Protein AF-A0A1G2X0R0-F1 (afdb_monomer_lite)

Secondary structure (DSSP, 8-state):
------------EEEEEEES-HHHHGGGHHHHHHHHHHTEEEEEEEEEE----SSSS-TTTTT--SHHHHHHHHHTTS--S------PPBPTTS-B--

pLDDT: mean 87.0, std 15.3, range [42.47, 98.19]

Structure (mmCIF, N/CA/C/O backbone):
data_AF-A0A1G2X0R0-F1
#
_entry.id   AF-A0A1G2X0R0-F1
#
loop_
_atom_site.group_PDB
_atom_site.id
_atom_site.type_symbol
_atom_site.label_atom_id
_atom_site.label_alt_id
_atom_site.label_comp_id
_atom_site.label_asym_id
_atom_site.label_entity_id
_atom_site.label_seq_id
_atom_site.pdbx_PDB_ins_code
_atom_site.Cartn_x
_atom_site.Cartn_y
_atom_site.Cartn_z
_atom_site.occupancy
_atom_site.B_iso_or_equiv
_atom_site.auth_seq_id
_atom_site.auth_comp_id
_atom_site.auth_asym_id
_atom_site.auth_atom_id
_atom_site.pdbx_PDB_model_num
ATOM 1 N N . MET A 1 1 ? -47.973 0.236 -1.049 1.00 42.47 1 MET A N 1
ATOM 2 C CA . MET A 1 1 ? -46.881 -0.045 -0.099 1.00 42.47 1 MET A CA 1
ATOM 3 C C . MET A 1 1 ? -45.620 0.001 -0.930 1.00 42.47 1 MET A C 1
ATOM 5 O O . MET A 1 1 ? -45.421 -0.889 -1.741 1.00 42.47 1 MET A O 1
ATOM 9 N N . ASN A 1 2 ? -44.909 1.124 -0.876 1.00 43.50 2 ASN A N 1
ATOM 10 C CA . ASN A 1 2 ? -43.618 1.262 -1.534 1.00 43.50 2 ASN A CA 1
ATOM 11 C C . ASN A 1 2 ? -42.602 0.784 -0.505 1.00 43.50 2 ASN A C 1
ATOM 13 O O . ASN A 1 2 ? -42.394 1.477 0.488 1.00 43.50 2 ASN A O 1
ATOM 17 N N . ASP A 1 3 ? -42.055 -0.411 -0.702 1.00 49.75 3 ASP A N 1
ATOM 18 C CA . ASP A 1 3 ? -40.845 -0.816 0.002 1.00 49.75 3 ASP A CA 1
ATOM 19 C C . ASP A 1 3 ? -39.733 0.106 -0.504 1.00 49.75 3 ASP A C 1
ATOM 21 O O . ASP A 1 3 ? -39.186 -0.084 -1.592 1.00 49.75 3 ASP A O 1
ATOM 25 N N . GLU A 1 4 ? -39.468 1.182 0.239 1.00 56.78 4 GLU A N 1
ATOM 26 C CA . GLU A 1 4 ? -38.212 1.902 0.085 1.00 56.78 4 GLU A CA 1
ATOM 27 C C . GLU A 1 4 ? -37.086 0.877 0.256 1.00 56.78 4 GLU A C 1
ATOM 29 O O . GLU A 1 4 ? -37.156 0.062 1.183 1.00 56.78 4 GLU A O 1
ATOM 34 N N . PRO A 1 5 ? -36.070 0.858 -0.627 1.00 54.50 5 PRO A N 1
ATOM 35 C CA . PRO A 1 5 ? -34.934 -0.020 -0.425 1.00 54.50 5 PRO A CA 1
ATOM 36 C C . PRO A 1 5 ? -34.370 0.307 0.953 1.00 54.50 5 PRO A C 1
ATOM 38 O O . PRO A 1 5 ? -33.937 1.436 1.189 1.00 54.50 5 PRO A O 1
ATOM 41 N N . SER A 1 6 ? -34.443 -0.662 1.870 1.00 56.84 6 SER A N 1
ATOM 42 C CA . SER A 1 6 ? -33.870 -0.551 3.206 1.00 56.84 6 SER A CA 1
ATOM 43 C C . SER A 1 6 ? -32.465 -0.001 3.032 1.00 56.84 6 SER A C 1
ATOM 45 O O . SER A 1 6 ? -31.656 -0.652 2.364 1.00 56.84 6 SER A O 1
ATOM 47 N N . ALA A 1 7 ? -32.217 1.209 3.544 1.00 55.44 7 ALA A N 1
ATOM 48 C CA . ALA A 1 7 ? -30.903 1.826 3.506 1.00 55.44 7 ALA A CA 1
ATOM 49 C C . ALA A 1 7 ? -29.907 0.750 3.931 1.00 55.44 7 ALA A C 1
ATOM 51 O O . ALA A 1 7 ? -30.023 0.225 5.041 1.00 55.44 7 ALA A O 1
ATOM 52 N N . ILE A 1 8 ? -29.037 0.329 3.007 1.00 52.28 8 ILE A N 1
ATOM 53 C CA . ILE A 1 8 ? -28.046 -0.699 3.296 1.00 52.28 8 ILE A CA 1
ATOM 54 C C . ILE A 1 8 ? -27.216 -0.100 4.418 1.00 52.28 8 ILE A C 1
ATOM 56 O O . ILE A 1 8 ? -26.450 0.840 4.206 1.00 52.28 8 ILE A O 1
ATOM 60 N N . ASN A 1 9 ? -27.458 -0.575 5.634 1.00 52.47 9 ASN A N 1
ATOM 61 C CA . ASN A 1 9 ? -26.673 -0.205 6.785 1.00 52.47 9 ASN A CA 1
ATOM 62 C C . ASN A 1 9 ? -25.365 -0.954 6.573 1.00 52.47 9 ASN A C 1
ATOM 64 O O . ASN A 1 9 ? -25.252 -2.120 6.946 1.00 52.47 9 ASN A O 1
ATOM 68 N N . TYR A 1 10 ? -24.452 -0.353 5.809 1.00 58.34 10 TYR A N 1
ATOM 69 C CA . TYR A 1 10 ? -23.131 -0.917 5.614 1.00 58.34 10 TYR A CA 1
ATOM 70 C C . TYR A 1 10 ? -22.494 -0.923 6.995 1.00 58.34 10 TYR A C 1
ATOM 72 O O . TYR A 1 10 ? -22.026 0.108 7.480 1.00 58.34 10 TYR A O 1
ATOM 80 N N . GLU A 1 11 ? -22.543 -2.075 7.663 1.00 79.81 11 GLU A N 1
ATOM 81 C CA . GLU A 1 11 ? -21.664 -2.320 8.788 1.00 79.81 11 GLU A CA 1
ATOM 82 C C . GLU A 1 11 ? -20.251 -2.126 8.245 1.00 79.81 11 GLU A C 1
ATOM 84 O O . GLU A 1 11 ? -19.775 -2.883 7.399 1.00 79.81 11 GLU A O 1
ATOM 89 N N . LEU A 1 12 ? -19.638 -1.016 8.650 1.00 93.38 12 LEU A N 1
ATOM 90 C CA . LEU A 1 12 ? -18.264 -0.696 8.305 1.00 93.38 12 LEU A CA 1
ATOM 91 C C . LEU A 1 12 ? -17.356 -1.827 8.803 1.00 93.38 12 LEU A C 1
ATOM 93 O O . LEU A 1 12 ? -17.671 -2.506 9.782 1.00 93.38 12 LEU A O 1
ATOM 97 N N . PHE A 1 13 ? -16.209 -2.012 8.166 1.00 96.19 13 PHE A N 1
ATOM 98 C CA . PHE A 1 13 ? -15.277 -3.085 8.487 1.00 96.19 13 PHE A CA 1
ATOM 99 C C . PHE A 1 13 ? -14.228 -2.633 9.504 1.00 96.19 13 PHE A C 1
ATOM 101 O O . PHE A 1 13 ? -13.674 -1.540 9.400 1.00 96.19 13 PHE A O 1
ATOM 108 N N . ASP A 1 14 ? -13.908 -3.494 10.471 1.00 96.88 14 ASP A N 1
ATOM 109 C CA . ASP A 1 14 ? -12.771 -3.287 11.381 1.00 96.88 14 ASP A CA 1
ATOM 110 C C . ASP A 1 14 ? -11.418 -3.475 10.668 1.00 96.88 14 ASP A C 1
ATOM 112 O O . ASP A 1 14 ? -10.411 -2.905 11.083 1.00 96.88 14 ASP A O 1
ATOM 116 N N . LEU A 1 15 ? -11.389 -4.270 9.591 1.00 97.12 15 LEU A N 1
ATOM 117 C CA . LEU A 1 15 ? -10.213 -4.536 8.764 1.00 97.12 15 LEU A CA 1
ATOM 118 C C . LEU A 1 15 ? -10.625 -4.704 7.299 1.00 97.12 15 LEU A C 1
ATOM 120 O O . LEU A 1 15 ? -11.496 -5.518 6.990 1.00 97.12 15 LEU A O 1
ATOM 124 N N . VAL A 1 16 ? -9.934 -4.011 6.395 1.00 97.94 16 VAL A N 1
ATOM 125 C CA . VAL A 1 16 ? -9.991 -4.276 4.951 1.00 97.94 16 VAL A CA 1
ATOM 126 C C . VAL A 1 16 ? -8.628 -4.748 4.458 1.00 97.94 16 VAL A C 1
ATOM 128 O O . VAL A 1 16 ? -7.588 -4.211 4.837 1.00 97.94 16 VAL A O 1
ATOM 131 N N . VAL A 1 17 ? -8.639 -5.774 3.605 1.00 98.19 17 VAL A N 1
ATOM 132 C CA . VAL A 1 17 ? -7.441 -6.395 3.032 1.00 98.19 17 VAL A CA 1
ATOM 133 C C . VAL A 1 17 ? -7.415 -6.179 1.524 1.00 98.19 17 VAL A C 1
ATOM 135 O O . VAL A 1 17 ? -8.312 -6.622 0.809 1.00 98.19 17 VAL A O 1
ATOM 138 N N . ILE A 1 18 ? -6.347 -5.555 1.037 1.00 97.75 18 ILE A N 1
ATOM 139 C CA . ILE A 1 18 ? -6.005 -5.456 -0.380 1.00 97.75 18 ILE A CA 1
ATOM 140 C C . ILE A 1 18 ? -4.822 -6.394 -0.617 1.00 97.75 18 ILE A C 1
ATOM 142 O O . ILE A 1 18 ? -3.709 -6.118 -0.175 1.00 97.75 18 ILE A O 1
ATOM 146 N N . LYS A 1 19 ? -5.048 -7.512 -1.309 1.00 97.06 19 LYS A N 1
ATOM 147 C CA . LYS A 1 19 ? -3.995 -8.494 -1.590 1.00 97.06 19 LYS A CA 1
ATOM 148 C C . LYS A 1 19 ? -3.926 -8.797 -3.079 1.00 97.06 19 LYS A C 1
ATOM 150 O O . LYS A 1 19 ? -4.856 -9.395 -3.604 1.00 97.06 19 LYS A O 1
ATOM 155 N N . GLU A 1 20 ? -2.824 -8.419 -3.724 1.00 95.44 20 GLU A N 1
ATOM 156 C CA . GLU A 1 20 ? -2.518 -8.755 -5.128 1.00 95.44 20 GLU A CA 1
ATOM 157 C C . GLU A 1 20 ? -3.572 -8.292 -6.154 1.00 95.44 20 GLU A C 1
ATOM 159 O O . GLU A 1 20 ? -3.749 -8.903 -7.209 1.00 95.44 20 GLU A O 1
ATOM 164 N N . VAL A 1 21 ? -4.301 -7.212 -5.853 1.00 95.75 21 VAL A N 1
ATOM 165 C CA . VAL A 1 21 ? -5.363 -6.686 -6.732 1.00 95.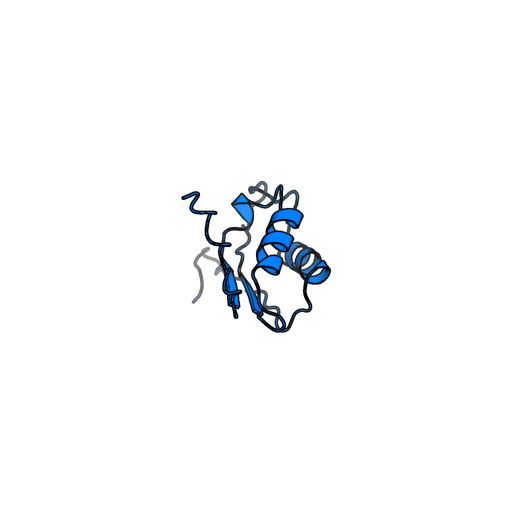75 21 VAL A CA 1
ATOM 166 C C . VAL A 1 21 ? -5.033 -5.338 -7.369 1.00 95.75 21 VAL A C 1
ATOM 168 O O . VAL A 1 21 ? -5.765 -4.897 -8.254 1.00 95.75 21 VAL A O 1
ATOM 171 N N . LEU A 1 22 ? -3.952 -4.670 -6.953 1.00 95.81 22 LEU A N 1
ATOM 172 C CA . LEU A 1 22 ? -3.697 -3.284 -7.357 1.00 95.81 22 LEU A CA 1
ATOM 173 C C . LEU A 1 22 ? -3.457 -3.146 -8.864 1.00 95.81 22 LEU A C 1
ATOM 175 O O . L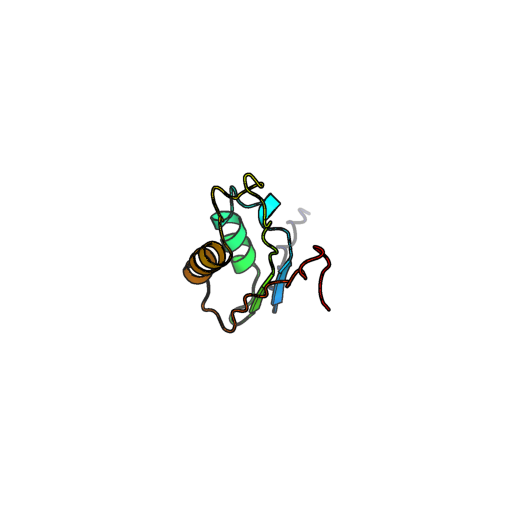EU A 1 22 ? -3.879 -2.154 -9.455 1.00 95.81 22 LEU A O 1
ATOM 179 N N . TRP A 1 23 ? -2.904 -4.174 -9.511 1.00 94.38 23 TRP A N 1
ATOM 180 C CA . TRP A 1 23 ? -2.697 -4.207 -10.964 1.00 94.38 23 TRP A CA 1
ATOM 181 C C . TRP A 1 23 ? -3.984 -4.101 -11.784 1.00 94.38 23 TRP A C 1
ATOM 183 O O . TRP A 1 23 ? -3.956 -3.592 -12.899 1.00 94.38 23 TRP A O 1
ATOM 193 N N . TYR A 1 24 ? -5.125 -4.528 -11.242 1.00 94.06 24 TYR A N 1
ATOM 194 C CA . TYR A 1 24 ? -6.407 -4.462 -11.953 1.00 94.06 24 TYR A CA 1
ATOM 195 C C . TYR A 1 24 ? -7.095 -3.100 -11.821 1.00 94.06 24 TYR A C 1
ATOM 197 O O . TYR A 1 24 ? -8.026 -2.801 -12.569 1.00 94.06 24 TYR A O 1
ATOM 205 N N . VAL A 1 25 ? -6.664 -2.283 -10.858 1.00 95.50 25 VAL A N 1
ATOM 206 C CA . VAL A 1 25 ? -7.319 -1.017 -10.493 1.00 95.50 25 VAL A CA 1
ATOM 207 C C . VAL A 1 25 ? -6.384 0.191 -10.566 1.00 95.50 25 VAL A C 1
ATOM 209 O O . VAL A 1 25 ? -6.828 1.306 -10.305 1.00 95.50 25 VAL A O 1
ATOM 212 N N . CYS A 1 26 ? -5.120 0.009 -10.960 1.00 93.50 26 CYS A N 1
ATOM 213 C CA . CYS A 1 26 ? -4.073 1.034 -10.911 1.00 93.50 26 CYS A CA 1
ATOM 214 C C . CYS A 1 26 ? -4.441 2.334 -11.650 1.00 93.50 26 CYS A C 1
ATOM 216 O O . CYS A 1 26 ? -4.175 3.418 -11.145 1.00 93.50 26 CYS A O 1
ATOM 218 N N . HIS A 1 27 ? -5.152 2.265 -12.780 1.00 94.62 27 HIS A N 1
ATOM 219 C CA . HIS A 1 27 ? -5.604 3.459 -13.516 1.00 94.62 27 HIS A CA 1
ATOM 220 C C . HIS A 1 27 ? -6.658 4.305 -12.781 1.00 94.62 27 HIS A C 1
ATOM 222 O O . HIS A 1 27 ? -6.951 5.424 -13.193 1.00 94.62 27 HIS A O 1
ATOM 228 N N . LYS A 1 28 ? -7.273 3.766 -11.725 1.00 95.94 28 LYS A N 1
ATOM 229 C CA . LYS A 1 28 ? -8.260 4.447 -10.873 1.00 95.94 28 LYS A CA 1
ATOM 230 C C . LYS A 1 28 ? -7.875 4.339 -9.398 1.00 95.94 28 LYS A C 1
ATOM 232 O O . LYS A 1 28 ? -8.756 4.284 -8.541 1.00 95.94 28 LYS A O 1
ATOM 237 N N . LEU A 1 29 ? -6.574 4.271 -9.117 1.00 95.06 29 LEU A N 1
ATOM 238 C CA . LEU A 1 29 ? -6.045 3.943 -7.797 1.00 95.06 29 LEU A CA 1
ATOM 239 C C . LEU A 1 29 ? -6.568 4.877 -6.701 1.00 95.06 29 LEU A C 1
ATOM 241 O O . LEU A 1 29 ? -7.059 4.387 -5.691 1.00 95.06 29 LEU A O 1
ATOM 245 N N . ASP A 1 30 ? -6.569 6.189 -6.938 1.00 95.62 30 ASP A N 1
ATOM 246 C CA . ASP A 1 30 ? -7.074 7.181 -5.979 1.00 95.62 30 ASP A CA 1
ATOM 247 C C . ASP A 1 30 ? -8.536 6.925 -5.602 1.00 95.62 30 ASP A C 1
ATOM 249 O O . ASP A 1 30 ? -8.900 6.845 -4.430 1.00 95.62 30 ASP A O 1
ATOM 253 N N . HIS A 1 31 ? -9.384 6.721 -6.613 1.00 96.88 31 HIS A N 1
ATOM 254 C CA . HIS A 1 31 ? -10.803 6.447 -6.411 1.00 96.88 31 HIS A CA 1
ATOM 255 C C . HIS A 1 31 ? -11.025 5.100 -5.709 1.00 96.88 31 HIS A C 1
ATOM 257 O O . HIS A 1 31 ? -11.905 4.967 -4.862 1.00 96.88 31 HIS A O 1
ATOM 263 N N . PHE A 1 32 ? -10.216 4.092 -6.042 1.00 97.19 32 PHE A N 1
ATOM 264 C CA . PHE A 1 32 ? -10.253 2.793 -5.383 1.00 97.19 32 PHE A CA 1
ATOM 265 C C . PHE A 1 32 ? -9.879 2.897 -3.899 1.00 97.19 32 PHE A C 1
ATOM 267 O O . PHE A 1 32 ? -10.629 2.398 -3.061 1.00 97.19 32 PHE A O 1
ATOM 274 N N . ILE A 1 33 ? -8.781 3.585 -3.567 1.00 96.81 33 ILE A N 1
ATOM 275 C CA . ILE A 1 33 ? -8.340 3.787 -2.1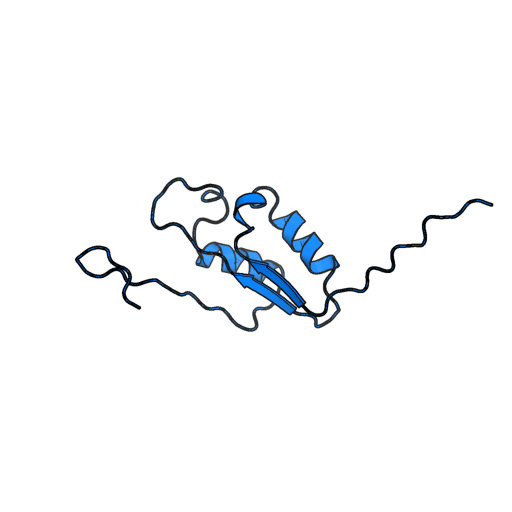82 1.00 96.81 33 ILE A CA 1
ATOM 276 C C . ILE A 1 33 ? -9.411 4.549 -1.398 1.00 96.81 33 ILE A C 1
ATOM 278 O O . ILE A 1 33 ? -9.813 4.092 -0.334 1.00 96.81 33 ILE A O 1
ATOM 282 N N . GLN A 1 34 ? -9.950 5.649 -1.934 1.00 96.69 34 GLN A N 1
ATOM 283 C CA . GLN A 1 34 ? -11.014 6.409 -1.266 1.00 96.69 34 GLN A CA 1
ATOM 284 C C . GLN A 1 34 ? -12.253 5.555 -0.967 1.00 96.69 34 GLN A C 1
ATOM 286 O O . GLN A 1 34 ? -12.783 5.606 0.144 1.00 96.69 34 GLN A O 1
ATOM 291 N N . ASN A 1 35 ? -12.690 4.729 -1.920 1.00 96.31 35 ASN A N 1
ATOM 292 C CA . ASN A 1 35 ? -13.823 3.828 -1.710 1.00 96.31 35 ASN A CA 1
ATOM 293 C C . ASN A 1 35 ? -13.517 2.769 -0.645 1.00 96.31 35 ASN A C 1
ATOM 295 O O . ASN A 1 35 ? -14.365 2.506 0.206 1.00 96.31 35 ASN A O 1
ATOM 299 N N . VAL A 1 36 ? -12.310 2.197 -0.651 1.00 96.25 36 VAL A N 1
ATOM 300 C CA . VAL A 1 36 ? -11.86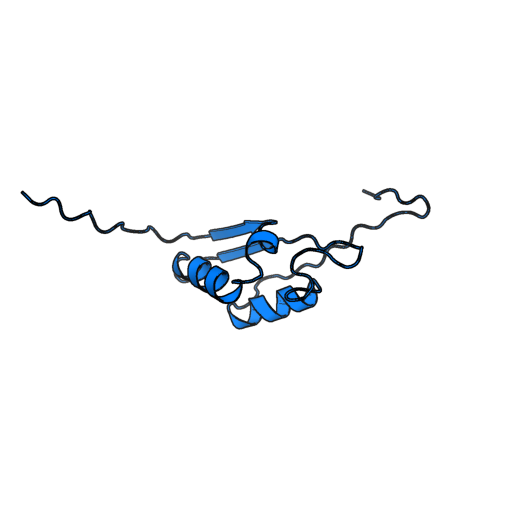4 1.267 0.394 1.00 96.25 36 VAL A CA 1
ATOM 301 C C . VAL A 1 36 ? -11.904 1.937 1.764 1.00 96.25 36 VAL A C 1
ATOM 303 O O . VAL A 1 36 ? -12.483 1.383 2.690 1.00 96.25 36 VAL A O 1
ATOM 306 N N . LEU A 1 37 ? -11.359 3.145 1.898 1.00 95.81 37 LEU A N 1
ATOM 307 C CA . LEU A 1 37 ? -11.351 3.862 3.173 1.00 95.81 37 LEU A CA 1
ATOM 308 C C . LEU A 1 37 ? -12.761 4.229 3.647 1.00 95.81 37 LEU A C 1
ATOM 310 O O . LEU A 1 37 ? -13.018 4.217 4.846 1.00 95.81 37 LEU A O 1
ATOM 314 N N . SER A 1 38 ? -13.693 4.489 2.723 1.00 95.44 38 SER A N 1
ATOM 315 C CA . SER A 1 38 ? -15.082 4.832 3.060 1.00 95.44 38 SER A CA 1
ATOM 316 C C . SER A 1 38 ? -15.855 3.707 3.755 1.00 95.44 38 SER A C 1
ATOM 318 O O . SER A 1 38 ? -16.854 3.975 4.420 1.00 95.44 38 SER A O 1
ATOM 320 N N . VAL A 1 39 ? -15.397 2.458 3.615 1.00 95.62 39 VAL A N 1
ATOM 321 C CA . VAL A 1 39 ? -16.033 1.289 4.234 1.00 95.62 39 VAL A CA 1
ATOM 322 C C . VAL A 1 39 ? -15.306 0.809 5.491 1.00 95.62 39 VAL A C 1
ATOM 324 O O . VAL A 1 39 ? -15.743 -0.162 6.102 1.00 95.62 39 VAL A O 1
ATOM 327 N N . ILE A 1 40 ? -14.219 1.468 5.904 1.00 95.94 40 ILE A N 1
ATOM 328 C CA . ILE A 1 40 ? -13.486 1.135 7.132 1.00 95.94 40 ILE A CA 1
ATOM 329 C C . ILE A 1 40 ? -14.091 1.919 8.299 1.00 95.94 40 ILE A C 1
ATOM 331 O O . ILE A 1 40 ? -14.416 3.102 8.182 1.00 95.94 40 ILE A O 1
ATOM 335 N N . LYS A 1 41 ? -14.259 1.259 9.448 1.00 95.44 41 LYS A N 1
ATOM 336 C CA . LYS A 1 41 ? -14.669 1.929 10.687 1.00 95.44 41 LYS A CA 1
ATOM 337 C C . LYS A 1 41 ? -13.668 3.016 11.057 1.00 95.44 41 LYS A C 1
ATOM 339 O O . LYS A 1 41 ? -12.481 2.933 10.756 1.00 95.44 41 LYS A O 1
ATOM 344 N N . LYS A 1 42 ? -14.127 4.000 11.828 1.00 90.50 42 LYS A N 1
ATOM 345 C CA . LYS A 1 42 ? -13.198 4.855 12.567 1.00 90.50 42 LYS A CA 1
ATOM 346 C C . LYS A 1 42 ? -12.278 3.963 13.416 1.00 90.50 42 LYS A C 1
ATOM 348 O O . LYS A 1 42 ? -12.775 3.070 14.095 1.00 90.50 42 LYS A O 1
ATOM 353 N N . ASP A 1 43 ? -10.971 4.198 13.331 1.00 91.81 43 ASP A N 1
ATOM 354 C CA . ASP A 1 43 ? -9.915 3.412 13.992 1.00 91.81 43 ASP A CA 1
ATOM 355 C C . ASP A 1 43 ? -9.775 1.953 13.493 1.00 91.81 43 ASP A C 1
ATOM 357 O O . ASP A 1 43 ? -9.066 1.152 14.103 1.00 91.81 43 ASP A O 1
ATOM 361 N N . GLY A 1 44 ? -10.426 1.599 12.377 1.00 95.50 44 GLY A N 1
ATOM 362 C CA . GLY A 1 44 ? -10.212 0.332 11.681 1.00 95.50 44 GLY A CA 1
ATOM 363 C C . GLY A 1 44 ? -8.896 0.306 10.898 1.00 95.50 44 GLY A C 1
ATOM 364 O O . GLY A 1 44 ? -8.231 1.325 10.709 1.00 95.50 44 GLY A O 1
ATOM 365 N N . PHE A 1 45 ? -8.521 -0.878 10.419 1.00 97.25 45 PHE A N 1
ATOM 366 C CA . PHE A 1 45 ? -7.226 -1.113 9.787 1.00 97.25 45 PHE A CA 1
ATOM 367 C C . PHE A 1 45 ? -7.343 -1.372 8.285 1.00 97.25 45 PHE A C 1
ATOM 369 O O . PHE A 1 45 ? -8.275 -2.015 7.800 1.00 97.25 45 PHE A O 1
ATOM 376 N N . LEU A 1 46 ? -6.328 -0.924 7.551 1.00 98.00 46 LEU A N 1
ATOM 377 C CA . LEU A 1 46 ? -6.092 -1.297 6.164 1.00 98.00 46 LEU A CA 1
ATOM 378 C C . LEU A 1 46 ? -4.810 -2.128 6.095 1.00 98.00 46 LEU A C 1
ATOM 380 O O . LEU A 1 46 ? -3.756 -1.685 6.547 1.00 98.00 46 LEU A O 1
ATOM 384 N N . TYR A 1 47 ? -4.893 -3.316 5.504 1.00 98.06 47 TYR A N 1
ATOM 385 C CA . TYR A 1 47 ? -3.726 -4.129 5.178 1.00 98.06 47 TYR A CA 1
ATOM 386 C C . TYR A 1 47 ? -3.569 -4.222 3.661 1.00 98.06 47 TYR A C 1
ATOM 388 O O . TYR A 1 47 ? -4.502 -4.624 2.963 1.00 98.06 47 TYR A O 1
ATOM 396 N N . VAL A 1 48 ? -2.383 -3.875 3.158 1.00 97.88 48 VAL A N 1
ATOM 397 C CA . VAL A 1 48 ? -2.050 -3.933 1.730 1.00 97.88 48 VAL A CA 1
ATOM 398 C C . VAL A 1 48 ? -0.835 -4.827 1.522 1.00 97.88 48 VAL A C 1
ATOM 400 O O . VAL A 1 48 ? 0.190 -4.651 2.176 1.00 97.88 48 VAL A O 1
ATOM 403 N N . SER A 1 49 ? -0.947 -5.774 0.595 1.00 96.81 49 SER A N 1
ATOM 404 C CA . SER A 1 49 ? 0.140 -6.650 0.160 1.00 96.81 49 SER A CA 1
ATOM 405 C C . SER A 1 49 ? 0.149 -6.718 -1.363 1.00 96.81 49 SER A C 1
ATOM 407 O O . SER A 1 49 ? -0.883 -6.991 -1.988 1.00 96.81 49 SER A O 1
ATOM 409 N N . GLN A 1 50 ? 1.307 -6.416 -1.951 1.00 95.94 50 GLN A N 1
ATOM 410 C CA . GLN A 1 50 ? 1.493 -6.381 -3.394 1.00 95.94 50 GLN A CA 1
ATOM 411 C C . GLN A 1 50 ? 2.901 -6.848 -3.765 1.00 95.94 50 GLN A C 1
ATOM 413 O O . GLN A 1 50 ? 3.892 -6.248 -3.349 1.00 95.94 50 GLN A O 1
ATOM 418 N N . SER A 1 51 ? 2.972 -7.892 -4.584 1.00 94.19 51 SER A N 1
ATOM 419 C CA . SER A 1 51 ? 4.205 -8.392 -5.187 1.00 94.19 51 SER A CA 1
ATOM 420 C C . SER A 1 51 ? 4.562 -7.575 -6.423 1.00 94.19 51 SER A C 1
ATOM 422 O O . SER A 1 51 ? 3.674 -7.242 -7.209 1.00 94.19 51 SER A O 1
ATOM 424 N N . PHE A 1 52 ? 5.850 -7.286 -6.616 1.00 93.12 52 PHE A N 1
ATOM 425 C CA . PHE A 1 52 ? 6.358 -6.502 -7.743 1.00 93.12 52 PHE A CA 1
ATOM 426 C C . PHE A 1 52 ? 7.155 -7.387 -8.711 1.00 93.12 52 PHE A C 1
ATOM 428 O O . PHE A 1 52 ? 8.045 -8.112 -8.261 1.00 93.12 52 PHE A O 1
ATOM 435 N N . PRO A 1 53 ? 6.867 -7.348 -10.024 1.00 89.88 53 PRO A N 1
ATOM 436 C CA . PRO A 1 53 ? 7.656 -8.067 -11.022 1.00 89.88 53 PRO A CA 1
ATOM 437 C C . PRO A 1 53 ? 9.125 -7.615 -11.078 1.00 89.88 53 PRO A C 1
ATOM 439 O O . PRO A 1 53 ? 9.427 -6.434 -10.947 1.00 89.88 53 PRO A O 1
ATOM 442 N N . GLU A 1 54 ? 10.046 -8.552 -11.335 1.00 85.31 54 GLU A N 1
ATOM 443 C CA . GLU A 1 54 ? 11.484 -8.261 -11.525 1.00 85.31 54 GLU A CA 1
ATOM 444 C C . GLU A 1 54 ? 11.832 -7.783 -12.953 1.00 85.31 54 GLU A C 1
ATOM 446 O O . GLU A 1 54 ? 12.937 -7.307 -13.209 1.00 85.31 54 GLU A O 1
ATOM 451 N N . PHE A 1 55 ? 10.921 -7.960 -13.912 1.00 86.88 55 PHE A N 1
ATOM 452 C CA . PHE A 1 55 ? 11.107 -7.616 -15.326 1.00 86.88 55 PHE A CA 1
ATOM 453 C C . PHE A 1 55 ? 10.385 -6.317 -15.663 1.00 86.88 55 PHE A C 1
ATOM 455 O O . PHE A 1 55 ? 9.398 -6.023 -15.021 1.00 86.88 55 PHE A O 1
ATOM 462 N N . ASN A 1 56 ? 10.803 -5.592 -16.704 1.00 89.62 56 ASN A N 1
ATOM 463 C CA . ASN A 1 56 ? 10.149 -4.353 -17.154 1.00 89.62 56 ASN A CA 1
ATOM 464 C C . ASN A 1 56 ? 8.879 -4.593 -17.994 1.00 89.62 56 ASN A C 1
ATOM 466 O O . ASN A 1 56 ? 8.709 -5.651 -18.596 1.00 89.62 56 ASN A O 1
ATOM 470 N N . ASN A 1 57 ? 8.062 -3.547 -18.131 1.00 89.56 57 ASN A N 1
ATOM 471 C CA . ASN A 1 57 ? 6.825 -3.458 -18.914 1.00 89.56 57 ASN A CA 1
ATOM 472 C C . ASN A 1 57 ? 5.664 -4.308 -18.371 1.00 89.56 57 ASN A C 1
ATOM 474 O O . ASN A 1 57 ? 4.969 -4.979 -19.138 1.00 89.56 57 ASN A O 1
ATOM 478 N N . TRP A 1 58 ? 5.447 -4.294 -17.053 1.00 90.81 58 TRP A N 1
ATOM 479 C CA . TRP A 1 58 ? 4.255 -4.896 -16.448 1.00 90.81 58 TRP A CA 1
ATOM 480 C C . TRP A 1 58 ? 3.089 -3.906 -16.376 1.00 90.81 58 TRP A C 1
ATOM 482 O O . TRP A 1 58 ? 3.259 -2.692 -16.482 1.00 90.81 58 TRP A O 1
ATOM 492 N N . VAL A 1 59 ? 1.880 -4.441 -16.202 1.00 91.12 59 VAL A N 1
ATOM 493 C CA . VAL A 1 59 ? 0.651 -3.642 -16.104 1.00 91.12 59 VAL A CA 1
ATOM 494 C C . VAL A 1 59 ? 0.717 -2.720 -14.889 1.00 91.12 59 VAL A C 1
ATOM 496 O O . VAL A 1 59 ? 0.921 -3.187 -13.770 1.00 91.12 59 VAL A O 1
ATOM 499 N N . GLY A 1 60 ? 0.508 -1.423 -15.110 1.00 91.81 60 GLY A N 1
ATOM 500 C CA . GLY A 1 60 ? 0.483 -0.418 -14.053 1.00 91.81 60 GLY A CA 1
ATOM 501 C C . GLY A 1 60 ? 1.860 0.073 -13.608 1.00 91.81 60 GLY A C 1
ATOM 502 O O . GLY A 1 60 ? 1.916 0.893 -12.690 1.00 91.81 60 GLY A O 1
ATOM 503 N N . GLN A 1 61 ? 2.952 -0.374 -14.245 1.00 94.50 61 GLN A N 1
ATOM 504 C CA . GLN A 1 61 ? 4.309 0.105 -13.959 1.00 94.50 61 GLN A CA 1
ATOM 505 C C . GLN A 1 61 ? 4.422 1.626 -14.116 1.00 94.50 61 GLN A C 1
ATOM 507 O O . GLN A 1 61 ? 5.145 2.273 -13.373 1.00 94.50 61 GLN A O 1
ATOM 512 N N . GLU A 1 62 ? 3.690 2.220 -15.055 1.00 94.62 62 GLU A N 1
ATOM 513 C CA . GLU A 1 62 ? 3.675 3.664 -15.289 1.00 94.62 62 GLU A CA 1
ATOM 514 C C . GLU A 1 62 ? 3.024 4.479 -14.155 1.00 94.62 62 GLU A C 1
ATOM 516 O O . GLU A 1 62 ? 3.108 5.706 -14.159 1.00 94.62 62 GLU A O 1
ATOM 521 N N . ILE A 1 63 ? 2.373 3.810 -13.197 1.00 95.38 63 ILE A N 1
ATOM 522 C CA . ILE A 1 63 ? 1.666 4.417 -12.059 1.00 95.38 63 ILE A CA 1
ATOM 523 C C . ILE A 1 63 ? 2.345 4.037 -10.740 1.00 95.38 63 ILE A C 1
ATOM 525 O O . ILE A 1 63 ? 2.612 4.897 -9.899 1.00 95.38 63 ILE A O 1
ATOM 529 N N . ILE A 1 64 ? 2.616 2.741 -10.567 1.00 95.38 64 ILE A N 1
ATOM 530 C CA . ILE A 1 64 ? 3.270 2.152 -9.400 1.00 95.38 64 ILE A CA 1
ATOM 531 C C . ILE A 1 64 ? 4.474 1.345 -9.907 1.00 95.38 64 ILE A C 1
ATOM 533 O O . ILE A 1 64 ? 4.387 0.142 -10.162 1.00 95.38 64 ILE A O 1
ATOM 537 N N . ASP A 1 65 ? 5.604 2.022 -10.075 1.00 93.94 65 ASP A N 1
ATOM 538 C CA . ASP A 1 65 ? 6.825 1.433 -10.640 1.00 93.94 65 ASP A CA 1
ATOM 539 C C . ASP A 1 65 ? 7.657 0.633 -9.627 1.00 93.94 65 ASP A C 1
ATOM 541 O O . ASP A 1 65 ? 8.553 -0.120 -10.008 1.00 93.94 65 ASP A O 1
ATOM 545 N N . SER A 1 66 ? 7.373 0.796 -8.337 1.00 94.56 66 SER A N 1
ATOM 546 C CA . SER A 1 66 ? 8.194 0.273 -7.254 1.00 94.56 66 SER A CA 1
ATOM 547 C C . SER A 1 66 ? 7.391 0.108 -5.957 1.00 94.56 66 SER A C 1
ATOM 549 O O . SER A 1 66 ? 6.383 0.800 -5.750 1.00 94.56 66 SER A O 1
ATOM 551 N N . PRO A 1 67 ? 7.831 -0.782 -5.049 1.00 94.94 67 PRO A N 1
ATOM 552 C CA . PRO A 1 67 ? 7.282 -0.862 -3.698 1.00 94.94 67 PRO A CA 1
ATOM 553 C C . PRO A 1 67 ? 7.331 0.486 -2.963 1.00 94.94 67 PRO A C 1
ATOM 555 O O . PRO A 1 67 ? 6.407 0.840 -2.230 1.00 94.94 67 PRO A O 1
ATOM 558 N N . GLU A 1 68 ? 8.391 1.261 -3.184 1.00 95.94 68 GLU A N 1
ATOM 559 C CA . GLU A 1 68 ? 8.573 2.599 -2.632 1.00 95.94 68 GLU A CA 1
ATOM 560 C C . GLU A 1 68 ? 7.511 3.572 -3.153 1.00 95.94 68 GLU A C 1
ATOM 562 O O . GLU A 1 68 ? 6.902 4.286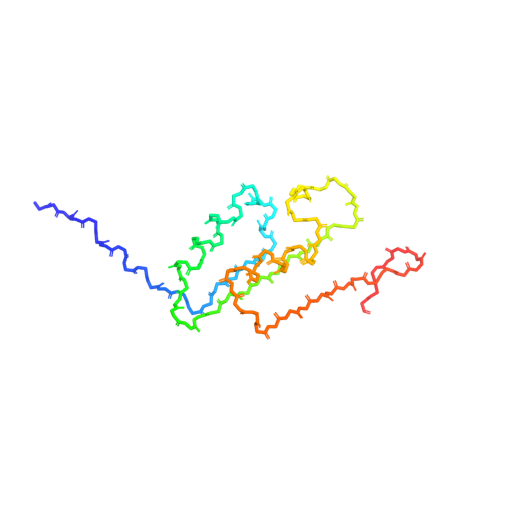 -2.354 1.00 95.94 68 GLU A O 1
ATOM 567 N N . ARG A 1 69 ? 7.204 3.540 -4.456 1.00 96.19 69 ARG A N 1
ATOM 568 C CA . ARG A 1 69 ? 6.136 4.360 -5.035 1.00 96.19 69 ARG A CA 1
ATOM 569 C C . ARG A 1 69 ? 4.763 4.001 -4.476 1.00 96.19 69 ARG A C 1
ATOM 571 O O . ARG A 1 69 ? 3.971 4.892 -4.179 1.00 96.19 69 ARG A O 1
ATOM 578 N N . LEU A 1 70 ? 4.478 2.710 -4.281 1.00 96.31 70 LEU A N 1
ATOM 579 C CA . LEU A 1 70 ? 3.233 2.284 -3.635 1.00 96.31 70 LEU A CA 1
ATOM 580 C C . LEU A 1 70 ? 3.132 2.808 -2.202 1.00 96.31 70 LEU A C 1
ATOM 582 O O . LEU A 1 70 ? 2.076 3.294 -1.802 1.00 96.31 70 LEU A O 1
ATOM 586 N N . LYS A 1 71 ? 4.226 2.726 -1.437 1.00 96.38 71 LYS A N 1
ATOM 587 C CA . LYS A 1 71 ? 4.290 3.294 -0.089 1.00 96.38 71 LYS A CA 1
ATOM 588 C C . LYS A 1 71 ? 3.955 4.783 -0.121 1.00 96.38 71 LYS A C 1
ATOM 590 O O . LYS A 1 71 ? 3.094 5.191 0.647 1.00 96.38 71 LYS A O 1
ATOM 595 N N . GLU A 1 72 ? 4.612 5.568 -0.978 1.00 96.94 72 GLU A N 1
ATOM 596 C CA . GLU A 1 72 ? 4.356 7.011 -1.096 1.00 96.94 72 GLU A CA 1
ATOM 597 C C . GLU A 1 72 ? 2.870 7.292 -1.314 1.00 96.94 72 GLU A C 1
ATOM 599 O O . GLU A 1 72 ? 2.270 8.001 -0.509 1.00 96.94 72 GLU A O 1
ATOM 604 N N . ILE A 1 73 ? 2.271 6.646 -2.321 1.00 96.06 73 ILE A N 1
ATOM 605 C CA . ILE A 1 73 ? 0.851 6.799 -2.652 1.00 96.06 73 ILE A CA 1
ATOM 606 C C . ILE A 1 73 ? -0.024 6.474 -1.439 1.00 96.06 73 ILE A C 1
ATOM 608 O O . ILE A 1 73 ? -0.865 7.277 -1.058 1.00 96.06 73 ILE A O 1
ATOM 612 N N . LEU A 1 74 ? 0.169 5.319 -0.795 1.00 96.88 74 LEU A N 1
ATOM 613 C CA . LEU A 1 74 ? -0.659 4.918 0.347 1.00 96.88 74 LEU A CA 1
ATOM 614 C C . LEU A 1 74 ? -0.520 5.879 1.536 1.00 96.88 74 LEU A C 1
ATOM 616 O O . LEU A 1 74 ? -1.512 6.163 2.208 1.00 96.88 74 LEU A O 1
ATOM 620 N N . THR A 1 75 ? 0.681 6.412 1.777 1.00 96.75 75 THR A N 1
ATOM 621 C CA . THR A 1 75 ? 0.928 7.350 2.882 1.00 96.75 75 THR A CA 1
ATOM 622 C C . THR A 1 75 ? 0.308 8.732 2.683 1.00 96.75 75 THR A C 1
ATOM 624 O O . THR A 1 75 ? 0.195 9.480 3.650 1.00 96.75 75 THR A O 1
ATOM 627 N N . GLU A 1 76 ? -0.151 9.068 1.473 1.00 96.88 76 GLU A N 1
ATOM 628 C CA . GLU A 1 76 ? -0.971 10.266 1.242 1.00 96.88 76 GLU A CA 1
ATOM 629 C C . GLU A 1 76 ? -2.391 10.116 1.819 1.00 96.88 76 GLU A C 1
ATOM 631 O O . GLU A 1 76 ? -3.048 11.117 2.106 1.00 96.88 76 GLU A O 1
ATOM 636 N N . TYR A 1 77 ? -2.860 8.879 2.023 1.00 95.88 77 TYR A N 1
ATOM 637 C CA . TYR A 1 77 ? -4.222 8.586 2.474 1.00 95.88 77 TYR A CA 1
ATOM 638 C C . TYR A 1 77 ? -4.308 8.071 3.912 1.00 95.88 77 TYR A C 1
ATOM 640 O O . TYR A 1 77 ? -5.299 8.336 4.594 1.00 95.88 77 TYR A O 1
ATOM 648 N N . VAL A 1 78 ? -3.318 7.297 4.367 1.00 94.94 78 VAL A N 1
ATOM 649 C CA . VAL A 1 78 ? -3.342 6.627 5.675 1.00 94.94 78 VAL A CA 1
ATOM 650 C C . VAL A 1 78 ? -1.990 6.678 6.377 1.00 94.94 78 VAL A C 1
ATOM 652 O O . VAL A 1 78 ? -0.937 6.550 5.753 1.00 94.94 78 VAL A O 1
ATOM 655 N N . GLU A 1 79 ? -2.017 6.814 7.703 1.00 94.56 79 GLU A N 1
ATOM 656 C CA . GLU A 1 79 ? -0.811 6.740 8.526 1.00 94.56 79 GLU A CA 1
ATOM 657 C C . GLU A 1 79 ? -0.341 5.276 8.662 1.00 94.56 79 GLU A C 1
ATOM 659 O O . GLU A 1 79 ? -1.123 4.410 9.071 1.00 94.56 79 GLU A O 1
ATOM 664 N N . PRO A 1 80 ? 0.919 4.955 8.316 1.00 95.56 80 PRO A N 1
ATOM 665 C CA . PRO A 1 80 ? 1.404 3.584 8.353 1.00 95.56 80 PRO A CA 1
ATOM 666 C C . PRO A 1 80 ? 1.752 3.143 9.778 1.00 95.56 80 PRO A C 1
ATOM 668 O O . PRO A 1 80 ? 2.592 3.742 10.443 1.00 95.56 80 PRO A O 1
ATOM 671 N N . ILE A 1 81 ? 1.186 2.015 10.210 1.00 96.75 81 ILE A N 1
ATOM 672 C CA . ILE A 1 81 ? 1.578 1.346 11.465 1.00 96.75 81 ILE A CA 1
ATOM 673 C C . ILE A 1 81 ? 2.807 0.455 11.248 1.00 96.75 81 ILE A C 1
ATOM 675 O O . ILE A 1 81 ? 3.685 0.361 12.104 1.00 96.75 81 ILE A O 1
ATOM 679 N N . SER A 1 82 ? 2.871 -0.223 10.102 1.00 96.06 82 SER A N 1
ATOM 680 C CA . SER A 1 82 ? 3.977 -1.100 9.725 1.00 96.06 82 SER A CA 1
ATOM 681 C C . SER A 1 82 ? 4.145 -1.110 8.212 1.00 96.06 82 SER A C 1
ATOM 683 O O . SER A 1 82 ? 3.161 -1.104 7.472 1.00 96.06 82 SER A O 1
ATOM 685 N N . ILE A 1 83 ? 5.398 -1.121 7.760 1.00 95.56 83 ILE A N 1
ATOM 686 C CA . ILE A 1 83 ? 5.776 -1.258 6.355 1.00 95.56 83 ILE A CA 1
ATOM 687 C C . ILE A 1 83 ? 6.899 -2.287 6.294 1.00 95.56 83 ILE A C 1
ATOM 689 O O . ILE A 1 83 ? 7.894 -2.165 7.011 1.00 95.56 83 ILE A O 1
ATOM 693 N N . CYS A 1 84 ? 6.748 -3.279 5.423 1.00 95.38 84 CYS A N 1
ATOM 694 C CA . CYS A 1 84 ? 7.751 -4.305 5.186 1.00 95.38 84 CYS A CA 1
ATOM 695 C C . CYS A 1 84 ? 7.992 -4.449 3.683 1.00 95.38 84 CYS A C 1
ATOM 697 O O . CYS A 1 84 ? 7.045 -4.458 2.898 1.00 95.38 84 CYS A O 1
ATOM 699 N N . PHE A 1 85 ? 9.262 -4.566 3.305 1.00 92.19 85 PHE A N 1
ATOM 700 C CA . PHE A 1 85 ? 9.679 -4.890 1.949 1.00 92.19 85 PHE A CA 1
ATOM 701 C C . PHE A 1 85 ? 10.434 -6.209 1.998 1.00 92.19 85 PHE A C 1
ATOM 703 O O . PHE A 1 85 ? 11.550 -6.273 2.515 1.00 92.19 85 PHE A O 1
ATOM 710 N N . GLU A 1 86 ? 9.817 -7.253 1.466 1.00 87.38 86 GLU A N 1
ATOM 711 C CA . GLU A 1 86 ? 10.442 -8.562 1.342 1.00 87.38 86 GLU A CA 1
ATOM 712 C C . GLU A 1 86 ? 11.026 -8.700 -0.062 1.00 87.38 86 GLU A C 1
ATOM 714 O O . GLU A 1 86 ? 10.427 -8.288 -1.056 1.00 87.38 86 GLU A O 1
ATOM 719 N N . ARG A 1 87 ? 12.239 -9.243 -0.139 1.00 79.56 87 ARG A N 1
ATOM 720 C CA . ARG A 1 87 ? 12.899 -9.563 -1.403 1.00 79.56 87 ARG A CA 1
ATOM 721 C C . ARG A 1 87 ? 13.196 -11.047 -1.392 1.00 79.56 87 ARG A C 1
ATOM 723 O O . ARG A 1 87 ? 13.919 -11.517 -0.516 1.00 79.56 87 ARG A O 1
ATOM 730 N N . GLU A 1 88 ? 12.660 -11.770 -2.363 1.00 71.06 88 GLU A N 1
ATOM 731 C CA . GLU A 1 88 ? 13.000 -13.175 -2.534 1.00 71.06 88 GLU A CA 1
ATOM 732 C C . GLU A 1 88 ? 14.417 -13.277 -3.110 1.00 71.06 88 GLU A C 1
ATOM 734 O O . GLU A 1 88 ? 14.725 -12.734 -4.173 1.00 71.06 88 GLU A O 1
ATOM 739 N N . PHE A 1 89 ? 15.316 -13.949 -2.388 1.00 67.25 89 PHE A N 1
ATOM 740 C CA . PHE A 1 89 ? 16.666 -14.193 -2.876 1.00 67.25 89 PHE A CA 1
ATOM 741 C C . PHE A 1 89 ? 16.654 -15.391 -3.826 1.00 67.25 89 PHE A C 1
ATOM 743 O O . PHE A 1 89 ? 16.305 -16.511 -3.440 1.00 67.25 89 PHE A O 1
ATOM 750 N N . ARG A 1 90 ? 17.089 -15.165 -5.068 1.00 65.44 90 ARG A N 1
ATOM 751 C CA . ARG A 1 90 ? 17.418 -16.244 -6.000 1.00 65.44 90 ARG A CA 1
ATOM 752 C C . ARG A 1 90 ? 18.893 -16.597 -5.850 1.00 65.44 90 ARG A C 1
ATOM 754 O O . ARG A 1 90 ? 19.752 -15.719 -5.901 1.00 65.44 90 ARG A O 1
ATOM 761 N N . ASN A 1 91 ? 19.202 -17.880 -5.683 1.00 71.25 91 ASN A N 1
ATOM 762 C CA . ASN A 1 91 ? 20.589 -18.340 -5.707 1.00 71.25 91 ASN A CA 1
ATOM 763 C C . ASN A 1 91 ? 21.214 -18.159 -7.106 1.00 71.25 91 ASN A C 1
ATOM 765 O O . ASN A 1 91 ? 20.538 -17.835 -8.082 1.00 71.25 91 ASN A O 1
ATOM 769 N N . SER A 1 92 ? 22.519 -18.419 -7.229 1.00 71.50 92 SER A N 1
ATOM 770 C CA . SER A 1 92 ? 23.258 -18.336 -8.502 1.00 71.50 92 SER A CA 1
ATOM 771 C C . SER A 1 92 ? 22.738 -19.270 -9.608 1.00 71.50 92 SER A C 1
ATOM 773 O O . SER A 1 92 ? 23.169 -19.157 -10.752 1.00 71.50 92 SER A O 1
ATOM 775 N N . GLN A 1 93 ? 21.816 -20.178 -9.280 1.00 74.06 93 GLN A N 1
ATOM 776 C CA . GLN A 1 93 ? 21.154 -21.105 -10.197 1.00 74.06 93 GLN A CA 1
ATOM 777 C C . GLN A 1 93 ? 19.717 -20.661 -10.537 1.00 74.06 93 GLN A C 1
ATOM 779 O O . GLN A 1 93 ? 18.993 -21.390 -11.211 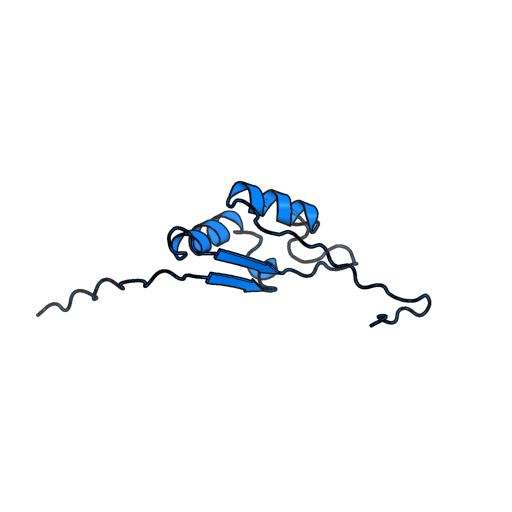1.00 74.06 93 GLN A O 1
ATOM 784 N N . GLY A 1 94 ? 19.294 -19.476 -10.080 1.00 64.88 94 GLY A N 1
ATOM 785 C CA . GLY A 1 94 ? 17.966 -18.914 -10.330 1.00 64.88 94 GLY A CA 1
ATOM 786 C C . GLY A 1 94 ? 16.839 -19.538 -9.501 1.00 64.88 94 GLY A C 1
ATOM 787 O O . GLY A 1 94 ? 15.674 -19.266 -9.785 1.00 64.88 94 GLY A O 1
ATOM 788 N N . GLN A 1 95 ? 17.157 -20.364 -8.499 1.00 65.12 95 GLN A N 1
ATOM 789 C CA . GLN A 1 95 ? 16.167 -20.981 -7.615 1.00 65.12 95 GLN A CA 1
ATOM 790 C C . GLN A 1 95 ? 15.899 -20.096 -6.400 1.00 65.12 95 GLN A C 1
ATOM 792 O O . GLN A 1 95 ? 16.829 -19.521 -5.828 1.00 65.12 95 GLN A O 1
ATOM 797 N N . TYR A 1 96 ? 14.637 -20.041 -5.983 1.00 62.50 96 TYR A N 1
ATOM 798 C CA . TYR A 1 96 ? 14.240 -19.415 -4.729 1.00 62.50 96 TYR A CA 1
ATOM 799 C C . TYR A 1 96 ? 14.852 -20.164 -3.548 1.00 62.50 96 TYR A C 1
ATOM 801 O O . TYR A 1 96 ? 14.765 -21.391 -3.465 1.00 62.50 96 TYR A O 1
ATOM 809 N N . VAL A 1 97 ? 15.506 -19.422 -2.660 1.00 58.94 97 VAL A N 1
ATOM 810 C CA . VAL A 1 97 ? 16.046 -19.963 -1.413 1.00 58.94 97 VAL A CA 1
ATOM 811 C C . VAL A 1 97 ? 15.009 -19.708 -0.325 1.00 58.94 97 VAL A C 1
ATOM 813 O O . VAL A 1 97 ? 14.757 -18.552 0.009 1.00 58.94 97 VAL A O 1
ATOM 816 N N . HIS A 1 98 ? 14.383 -20.781 0.162 1.00 53.41 98 HIS A N 1
ATOM 817 C CA . HIS A 1 98 ? 13.497 -20.760 1.329 1.00 53.41 98 HIS A CA 1
ATOM 818 C C . HIS A 1 98 ? 14.301 -20.843 2.627 1.00 53.41 98 HIS A C 1
ATOM 820 O O . HIS A 1 98 ? 15.289 -21.615 2.652 1.00 53.41 98 HIS A O 1
#

Radius of gyration: 17.94 Å; chains: 1; bounding box: 70×31×33 Å

Sequence (98 aa):
MNDEPSAINYELFDLVVIKEVLWYVCHKLDHFIQNVLSVIKKDGFLYVSQSFPEFNNWVGQEIIDSPERLKEILTEYVEPISICFEREFRNSQGQYVH

Foldseek 3Di:
DDPDPDPPPLPADLEDEAEACCLVCLVPNVVVVVVNVVRHDVNGDYHYYHDDDPDPDGRNCVRDVDLVSVVVVVVVPDDDPDDDDDDFDQDPVRDTDD